Protein AF-A0A7J9Q6F2-F1 (afdb_monomer_lite)

pLDDT: mean 76.65, std 17.9, range [38.91, 96.06]

Secondary structure (DSSP, 8-state):
-PPP------------------S--HHHHHHHHHHHHHHHHHHHHHHHHTSS-HHHHHHHHHHHHHHHHHHHHHH-TT-GGGGS-S--TTSPP-HHHHHHHHHHHHHHHHHHHHHHHTT-

Radius of gyration: 18.91 Å; chains: 1; bounding box: 54×53×40 Å

Structure (mmCIF, N/CA/C/O backbone):
data_AF-A0A7J9Q6F2-F1
#
_entry.id   AF-A0A7J9Q6F2-F1
#
loop_
_atom_site.group_PDB
_atom_site.id
_atom_site.type_symbol
_atom_site.label_atom_id
_atom_site.label_alt_id
_atom_site.label_comp_id
_atom_site.label_asym_id
_atom_site.label_entity_id
_atom_site.label_seq_id
_atom_site.pdbx_PDB_ins_code
_atom_site.Cartn_x
_atom_site.Cartn_y
_atom_site.Cartn_z
_atom_site.occupancy
_atom_site.B_iso_or_equiv
_atom_site.auth_seq_id
_atom_site.auth_comp_id
_atom_site.auth_asym_id
_atom_site.auth_atom_id
_atom_site.pdbx_PDB_model_num
ATOM 1 N N . MET A 1 1 ? 34.219 -42.540 25.456 1.00 52.00 1 MET A N 1
ATOM 2 C CA . MET A 1 1 ? 33.634 -41.889 24.263 1.00 52.00 1 MET A CA 1
ATOM 3 C C . MET A 1 1 ? 32.475 -41.010 24.708 1.00 52.00 1 MET A C 1
ATOM 5 O O . MET A 1 1 ? 31.547 -41.569 25.278 1.00 52.00 1 MET A O 1
ATOM 9 N N . PRO A 1 2 ? 32.512 -39.681 24.509 1.00 54.44 2 PRO A N 1
ATOM 10 C CA . PRO A 1 2 ? 31.342 -38.824 24.674 1.00 54.44 2 PRO A CA 1
ATOM 11 C C . PRO A 1 2 ? 30.729 -38.416 23.313 1.00 54.44 2 PRO A C 1
ATOM 13 O O . PRO A 1 2 ? 31.403 -38.515 22.283 1.00 54.44 2 PRO A O 1
ATOM 16 N N . PRO A 1 3 ? 29.441 -38.027 23.284 1.00 55.41 3 PRO A N 1
ATOM 17 C CA . PRO A 1 3 ? 28.590 -38.124 22.101 1.00 55.41 3 PRO A CA 1
ATOM 18 C C . PRO A 1 3 ? 28.642 -36.899 21.174 1.00 55.41 3 PRO A C 1
ATOM 20 O O . PRO A 1 3 ? 29.059 -35.802 21.542 1.00 55.41 3 PRO A O 1
ATOM 23 N N . LYS A 1 4 ? 28.199 -37.142 19.934 1.00 52.78 4 LYS A N 1
ATOM 24 C CA . LYS A 1 4 ? 28.134 -36.227 18.786 1.00 52.78 4 LYS A CA 1
ATOM 25 C C . LYS A 1 4 ? 27.387 -34.924 19.118 1.00 52.78 4 LYS A C 1
ATOM 27 O O . L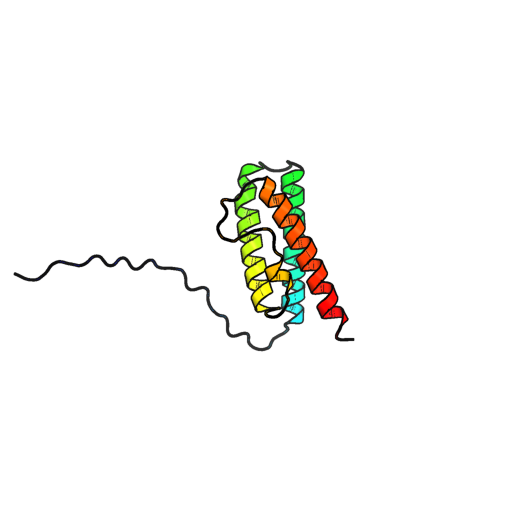YS A 1 4 ? 26.242 -34.961 19.559 1.00 52.78 4 LYS A O 1
ATOM 32 N N . LYS A 1 5 ? 28.014 -33.777 18.822 1.00 46.28 5 LYS A N 1
ATOM 33 C CA . LYS A 1 5 ? 27.361 -32.457 18.789 1.00 46.28 5 LYS A CA 1
ATOM 34 C C . LYS A 1 5 ? 26.285 -32.451 17.700 1.00 46.28 5 LYS A C 1
ATOM 36 O O . LYS A 1 5 ? 26.618 -32.520 16.519 1.00 46.28 5 LYS A O 1
ATOM 41 N N . SER A 1 6 ? 25.018 -32.348 18.099 1.00 44.53 6 SER A N 1
ATOM 42 C CA . SER A 1 6 ? 23.937 -31.982 17.186 1.00 44.53 6 SER A CA 1
ATOM 43 C C . SER A 1 6 ? 23.987 -30.474 16.952 1.00 44.53 6 SER A C 1
ATOM 45 O O . SER A 1 6 ? 23.992 -29.678 17.891 1.00 44.53 6 SER A O 1
ATOM 47 N N . ARG A 1 7 ? 24.100 -30.100 15.682 1.00 45.12 7 ARG A N 1
ATOM 48 C CA . ARG A 1 7 ? 24.118 -28.731 15.179 1.00 45.12 7 ARG A CA 1
ATOM 49 C C . ARG A 1 7 ? 22.664 -28.300 15.000 1.00 45.12 7 ARG A C 1
ATOM 51 O O . ARG A 1 7 ? 22.122 -28.476 13.919 1.00 45.12 7 ARG A O 1
ATOM 58 N N . ASN A 1 8 ? 22.043 -27.767 16.049 1.00 40.56 8 ASN A N 1
ATOM 59 C CA . ASN A 1 8 ? 20.801 -27.010 15.903 1.00 40.56 8 ASN A CA 1
ATOM 60 C C . ASN A 1 8 ? 21.173 -25.534 15.788 1.00 40.56 8 ASN A C 1
ATOM 62 O O . ASN A 1 8 ? 21.429 -24.858 16.781 1.00 40.56 8 ASN A O 1
ATOM 66 N N . VAL A 1 9 ? 21.281 -25.066 14.547 1.00 40.66 9 VAL A N 1
ATOM 67 C CA . VAL A 1 9 ? 21.194 -23.641 14.241 1.00 40.66 9 VAL A CA 1
ATOM 68 C C . VAL A 1 9 ? 19.698 -23.371 14.173 1.00 40.66 9 VAL A C 1
ATOM 70 O O . VAL A 1 9 ? 19.085 -23.584 13.134 1.00 40.66 9 VAL A O 1
ATOM 73 N N . SER A 1 10 ? 19.096 -23.024 15.310 1.00 43.22 10 SER A N 1
ATOM 74 C CA . SER A 1 10 ? 17.762 -22.436 15.292 1.00 43.22 10 SER A CA 1
ATOM 75 C C . SER A 1 10 ? 17.890 -21.074 14.628 1.00 43.22 10 SER A C 1
ATOM 77 O O . SER A 1 10 ? 18.595 -20.190 15.114 1.00 43.22 10 SER A O 1
ATOM 79 N N . GLU A 1 11 ? 17.266 -20.989 13.464 1.00 45.69 11 GLU A N 1
ATOM 80 C CA . GLU A 1 11 ? 16.974 -19.797 12.691 1.00 45.69 11 GLU A CA 1
ATOM 81 C C . GLU A 1 11 ? 16.490 -18.692 13.637 1.00 45.69 11 GLU A C 1
ATOM 83 O O . GLU A 1 11 ? 15.430 -18.799 14.253 1.00 45.69 11 GLU A O 1
ATOM 88 N N . VAL A 1 12 ? 17.313 -17.660 13.826 1.00 44.81 12 VAL A N 1
ATOM 89 C CA . VAL A 1 12 ? 16.912 -16.457 14.555 1.00 44.81 12 VAL A CA 1
ATOM 90 C C . VAL A 1 12 ? 15.976 -15.701 13.622 1.00 44.81 12 VAL A C 1
ATOM 92 O O . VAL A 1 12 ? 16.404 -14.828 12.870 1.00 44.81 12 VAL A O 1
ATOM 95 N N . MET A 1 13 ? 14.698 -16.081 13.625 1.00 49.75 13 MET A N 1
ATOM 96 C CA . MET A 1 13 ? 13.654 -15.174 13.175 1.00 49.75 13 MET A CA 1
ATOM 97 C C . MET A 1 13 ? 13.693 -13.970 14.122 1.00 49.75 13 MET A C 1
ATOM 99 O O . MET A 1 13 ? 13.646 -14.169 15.339 1.00 49.75 13 MET A O 1
ATOM 103 N N . PRO A 1 14 ? 13.832 -12.730 13.626 1.00 44.91 14 PRO A N 1
ATOM 104 C CA . PRO A 1 14 ? 13.640 -11.579 14.485 1.00 44.91 14 PRO A CA 1
ATOM 105 C C . PRO A 1 14 ? 12.169 -11.578 14.908 1.00 44.91 14 PRO A C 1
ATOM 107 O O . PRO A 1 14 ? 11.290 -11.289 14.099 1.00 44.91 14 PRO A O 1
ATOM 110 N N . GLU A 1 15 ? 11.908 -11.950 16.163 1.00 44.44 15 GLU A N 1
ATOM 111 C CA . GLU A 1 15 ? 10.615 -11.733 16.804 1.00 44.44 15 GLU A CA 1
ATOM 112 C C . GLU A 1 15 ? 10.293 -10.244 16.684 1.00 44.44 15 GLU A C 1
ATOM 114 O O . GLU A 1 15 ? 10.971 -9.382 17.251 1.00 44.44 15 GLU A O 1
AT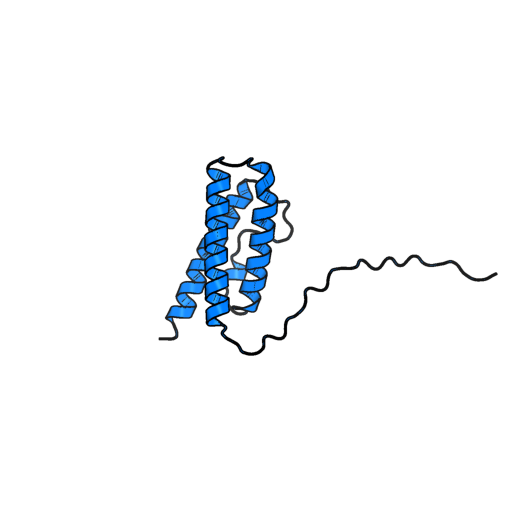OM 119 N N . ILE A 1 16 ? 9.287 -9.943 15.867 1.00 55.41 16 ILE A N 1
ATOM 120 C CA . ILE A 1 16 ? 8.741 -8.601 15.730 1.00 55.41 16 ILE A CA 1
ATOM 121 C C . ILE A 1 16 ? 8.190 -8.242 17.114 1.00 55.41 16 ILE A C 1
ATOM 123 O O . ILE A 1 16 ? 7.364 -8.991 17.644 1.00 55.41 16 ILE A O 1
ATOM 127 N N . PRO A 1 17 ? 8.658 -7.155 17.749 1.00 46.81 17 PRO A N 1
ATOM 128 C CA . PRO A 1 17 ? 8.214 -6.824 19.088 1.00 46.81 17 PRO A CA 1
ATOM 129 C C . PRO A 1 17 ? 6.722 -6.499 19.044 1.00 46.81 17 PRO A C 1
ATOM 131 O O . PRO A 1 17 ? 6.319 -5.477 18.492 1.00 46.81 17 PRO A O 1
ATOM 134 N N . VAL A 1 18 ? 5.916 -7.373 19.652 1.00 51.81 18 VAL A N 1
ATOM 135 C CA . VAL A 1 18 ? 4.507 -7.121 19.959 1.00 51.81 18 VAL A CA 1
ATOM 136 C C . VAL A 1 18 ? 4.485 -5.986 20.975 1.00 51.81 18 VAL A C 1
ATOM 138 O O . VAL A 1 18 ? 4.661 -6.187 22.179 1.00 51.81 18 VAL A O 1
ATOM 141 N N . THR A 1 19 ? 4.364 -4.753 20.496 1.00 52.34 19 THR A N 1
ATOM 142 C CA . THR A 1 19 ? 4.219 -3.601 21.373 1.00 52.34 19 THR A CA 1
ATOM 143 C C . THR A 1 19 ? 2.816 -3.651 21.967 1.00 52.34 19 THR A C 1
ATOM 145 O O . THR A 1 19 ? 1.820 -3.389 21.300 1.00 52.34 19 THR A O 1
ATOM 148 N N . CYS A 1 20 ? 2.725 -3.994 23.255 1.00 44.94 20 CYS A N 1
ATOM 149 C CA . CYS A 1 20 ? 1.536 -3.731 24.059 1.00 44.94 20 CYS A CA 1
ATOM 150 C C . CYS A 1 20 ? 1.211 -2.234 23.942 1.00 44.94 20 C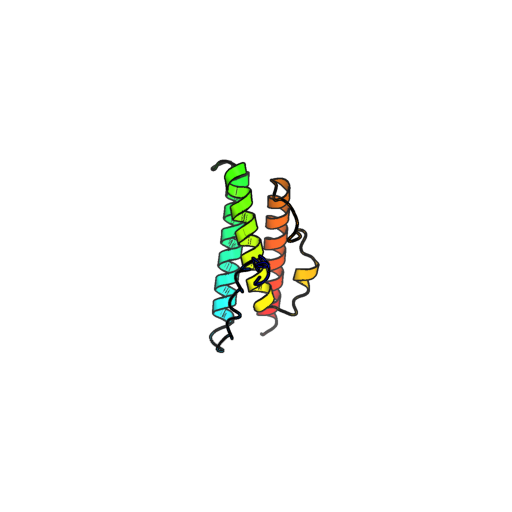YS A C 1
ATOM 152 O O . CYS A 1 20 ? 1.872 -1.409 24.583 1.00 44.94 20 CYS A O 1
ATOM 154 N N . ARG A 1 21 ? 0.241 -1.871 23.092 1.00 54.06 21 ARG A N 1
ATOM 155 C CA . ARG A 1 21 ? -0.159 -0.479 22.873 1.00 54.06 21 ARG A CA 1
ATOM 156 C C . ARG A 1 21 ? -0.709 0.085 24.180 1.00 54.06 21 ARG A C 1
ATOM 158 O O . ARG A 1 21 ? -1.827 -0.213 24.592 1.00 54.06 21 ARG A O 1
ATOM 165 N N . ARG A 1 22 ? 0.099 0.897 24.868 1.00 49.09 22 ARG A N 1
ATOM 166 C CA . ARG A 1 22 ? -0.396 1.807 25.908 1.00 49.09 22 ARG A CA 1
ATOM 167 C C . ARG A 1 22 ? -1.359 2.761 25.215 1.00 49.09 22 ARG A C 1
ATOM 169 O O . ARG A 1 22 ? -0.921 3.467 24.316 1.00 49.09 22 ARG A O 1
ATOM 176 N N . GLY A 1 23 ? -2.631 2.747 25.619 1.00 49.44 23 GLY A N 1
ATOM 177 C CA . GLY A 1 23 ? -3.702 3.581 25.065 1.00 49.44 23 GLY A CA 1
ATOM 178 C C . GLY A 1 23 ? -3.299 5.051 24.985 1.00 49.44 23 GLY A C 1
ATOM 179 O O . GLY A 1 23 ? -3.382 5.785 25.967 1.00 49.44 23 GLY A O 1
ATOM 180 N N . GLY A 1 24 ? -2.810 5.447 23.817 1.00 54.47 24 GLY A N 1
ATOM 181 C CA . GLY A 1 24 ? -2.118 6.702 23.595 1.00 54.47 24 GLY A CA 1
ATOM 182 C C . GLY A 1 24 ? -2.222 7.077 22.131 1.00 54.47 24 GLY A C 1
ATOM 183 O O . GLY A 1 24 ? -1.260 6.946 21.388 1.00 54.47 24 GLY A O 1
ATOM 184 N N . ASP A 1 25 ? -3.406 7.574 21.778 1.00 68.94 25 ASP A N 1
ATOM 185 C CA . ASP A 1 25 ? -3.688 8.340 20.565 1.00 68.94 25 ASP A CA 1
ATOM 186 C C . ASP A 1 25 ? -3.693 7.528 19.259 1.00 68.94 25 ASP A C 1
ATOM 188 O O . ASP A 1 25 ? -2.939 7.785 18.318 1.00 68.94 25 ASP A O 1
ATOM 192 N N . THR A 1 26 ? -4.600 6.548 19.196 1.00 74.81 26 THR A N 1
ATOM 193 C CA . THR A 1 26 ? -4.906 5.770 17.986 1.00 74.81 26 THR A CA 1
ATOM 194 C C . THR A 1 26 ? -5.127 6.677 16.773 1.00 74.81 26 THR A C 1
ATOM 196 O O . THR A 1 26 ? -4.676 6.347 15.684 1.00 74.81 26 THR A O 1
ATOM 199 N N . ASP A 1 27 ? -5.702 7.869 16.942 1.00 81.62 27 ASP A N 1
ATOM 200 C CA . ASP A 1 27 ? -5.896 8.821 15.843 1.00 81.62 27 ASP A CA 1
ATOM 201 C C . ASP A 1 27 ? -4.590 9.415 15.312 1.00 81.62 27 ASP A C 1
ATOM 203 O O . ASP A 1 27 ? -4.436 9.600 14.101 1.00 81.62 27 ASP A O 1
ATOM 207 N N . LYS A 1 28 ? -3.597 9.662 16.175 1.00 85.00 28 LYS A N 1
ATOM 208 C CA . LYS A 1 28 ? -2.253 10.041 15.713 1.00 85.00 28 LYS A CA 1
ATOM 209 C C . LYS A 1 28 ? -1.595 8.904 14.947 1.00 85.00 28 LYS A C 1
ATOM 211 O O . LYS A 1 28 ? -1.015 9.159 13.894 1.00 85.00 28 LYS A O 1
ATOM 216 N N . GLU A 1 29 ? -1.702 7.668 15.433 1.00 85.94 29 GLU A N 1
ATOM 217 C CA . GLU A 1 29 ? -1.164 6.496 14.731 1.00 85.94 29 GLU A CA 1
ATOM 218 C C . GLU A 1 29 ? -1.841 6.302 13.365 1.00 85.94 29 GLU A C 1
ATOM 220 O O . GLU A 1 29 ? -1.152 6.116 12.360 1.00 85.94 29 GLU A O 1
ATOM 225 N N . ARG A 1 30 ? -3.170 6.456 13.295 1.00 87.88 30 ARG A N 1
ATOM 226 C CA . ARG A 1 30 ? -3.954 6.431 12.049 1.00 87.88 30 ARG A CA 1
ATOM 227 C C . ARG A 1 30 ? -3.508 7.522 11.071 1.00 87.88 30 ARG A C 1
ATOM 229 O O . ARG A 1 30 ? -3.328 7.248 9.885 1.00 87.88 30 ARG A O 1
ATOM 236 N N . ASN A 1 31 ? -3.292 8.747 11.549 1.00 88.00 31 ASN A N 1
ATOM 237 C CA . ASN A 1 31 ? -2.840 9.863 10.713 1.00 88.00 31 ASN A CA 1
ATOM 238 C C . ASN A 1 31 ? -1.415 9.658 10.182 1.00 88.00 31 ASN A C 1
ATOM 240 O O . ASN A 1 31 ? -1.160 9.911 9.004 1.00 88.00 31 ASN A O 1
ATOM 244 N N . ILE A 1 32 ? -0.499 9.155 11.017 1.00 91.19 32 ILE A N 1
ATOM 245 C CA . ILE A 1 32 ? 0.864 8.800 10.595 1.00 91.19 32 ILE A CA 1
ATOM 246 C C . ILE A 1 32 ? 0.815 7.693 9.539 1.00 91.19 32 ILE A C 1
ATOM 248 O O . ILE A 1 32 ? 1.476 7.808 8.509 1.00 91.19 32 ILE A O 1
ATOM 252 N N . LEU A 1 33 ? 0.008 6.652 9.759 1.00 92.75 33 LEU A N 1
ATOM 253 C CA . LEU A 1 33 ? -0.164 5.558 8.806 1.00 92.75 33 LEU A CA 1
ATOM 254 C C . LEU A 1 33 ? -0.663 6.070 7.446 1.00 92.75 33 LEU A C 1
ATOM 256 O O . LEU A 1 33 ? -0.083 5.739 6.414 1.00 92.75 33 LEU A O 1
ATOM 260 N N . ARG A 1 34 ? -1.696 6.922 7.433 1.00 92.31 34 ARG A N 1
ATOM 261 C CA . ARG A 1 34 ? -2.211 7.530 6.195 1.00 92.31 34 ARG A CA 1
ATOM 262 C C . ARG A 1 34 ? -1.150 8.355 5.475 1.00 92.31 34 ARG A C 1
ATOM 264 O O . ARG A 1 34 ? -0.993 8.213 4.266 1.00 92.31 34 ARG A O 1
ATOM 271 N N . ALA A 1 35 ? -0.403 9.186 6.203 1.00 93.44 35 ALA A N 1
ATOM 272 C CA . ALA A 1 35 ? 0.679 9.976 5.621 1.00 93.44 35 ALA A CA 1
ATOM 273 C C . ALA A 1 35 ? 1.739 9.078 4.961 1.00 93.44 35 ALA A C 1
ATOM 275 O O . ALA A 1 35 ? 2.148 9.342 3.834 1.00 93.44 35 ALA A O 1
ATOM 276 N N . ARG A 1 36 ? 2.114 7.969 5.612 1.00 95.56 36 ARG A N 1
ATOM 277 C CA . ARG A 1 36 ? 3.050 6.984 5.049 1.00 95.56 36 ARG A CA 1
ATOM 278 C C . ARG A 1 36 ? 2.516 6.284 3.802 1.00 95.56 36 ARG A C 1
ATOM 280 O O . ARG A 1 36 ? 3.268 6.094 2.854 1.00 95.56 36 ARG A O 1
ATOM 287 N N . PHE A 1 37 ? 1.230 5.944 3.762 1.00 96.06 37 PHE A N 1
ATOM 288 C CA . PHE A 1 37 ? 0.615 5.402 2.548 1.00 96.06 37 PHE A CA 1
ATOM 289 C C . PHE A 1 37 ? 0.612 6.418 1.396 1.00 96.06 37 PHE A C 1
ATOM 291 O O . PHE A 1 37 ? 0.888 6.049 0.257 1.00 96.06 37 PHE A O 1
ATOM 298 N N . HIS A 1 38 ? 0.382 7.705 1.671 1.00 94.75 38 HIS A N 1
ATOM 299 C CA . HIS A 1 38 ? 0.528 8.753 0.656 1.00 94.75 38 HIS A CA 1
ATOM 300 C C . HIS A 1 38 ? 1.977 8.914 0.165 1.00 94.75 38 HIS A C 1
ATOM 302 O O . HIS A 1 38 ? 2.188 9.075 -1.036 1.00 94.75 38 HIS A O 1
ATOM 308 N N . GLU A 1 39 ? 2.973 8.834 1.053 1.00 94.81 39 GLU A N 1
ATOM 309 C CA . GLU A 1 39 ? 4.393 8.811 0.661 1.00 94.81 39 GLU A CA 1
ATOM 310 C C . GLU A 1 39 ? 4.711 7.601 -0.232 1.00 94.81 39 GLU A C 1
ATOM 312 O O . GLU A 1 39 ? 5.400 7.740 -1.241 1.00 94.81 39 GLU A O 1
ATOM 317 N N . LEU A 1 40 ? 4.161 6.427 0.086 1.00 94.62 40 LEU A N 1
ATOM 318 C CA . LEU A 1 40 ? 4.341 5.219 -0.718 1.00 94.62 40 LEU A CA 1
ATOM 319 C C . LEU A 1 40 ? 3.741 5.361 -2.127 1.00 94.62 40 LEU A C 1
ATOM 321 O O . LEU A 1 40 ? 4.360 4.921 -3.095 1.00 94.62 40 LEU A O 1
ATOM 325 N N . LEU A 1 41 ? 2.585 6.023 -2.267 1.00 94.62 41 LEU A N 1
ATOM 326 C CA . LEU A 1 41 ? 2.025 6.358 -3.585 1.00 94.62 41 LEU A CA 1
ATOM 327 C C . LEU A 1 41 ? 2.958 7.267 -4.389 1.00 94.62 41 LEU A C 1
ATOM 329 O O . LEU A 1 41 ? 3.084 7.093 -5.599 1.00 94.62 41 LEU A O 1
ATOM 333 N N . PHE A 1 42 ? 3.622 8.217 -3.729 1.00 92.50 42 PHE A N 1
ATOM 334 C CA . PHE A 1 42 ? 4.592 9.085 -4.389 1.00 92.50 42 PHE A CA 1
ATOM 335 C C . PHE A 1 42 ? 5.819 8.305 -4.878 1.00 92.50 42 PHE A C 1
ATOM 337 O O . PHE A 1 42 ? 6.279 8.538 -5.991 1.00 92.50 42 PHE A O 1
ATOM 344 N N . GLU A 1 43 ? 6.323 7.342 -4.102 1.00 91.31 43 GLU A N 1
ATOM 345 C CA . GLU A 1 43 ? 7.420 6.468 -4.549 1.00 91.31 43 GLU A CA 1
ATOM 346 C C . GLU A 1 43 ? 6.996 5.555 -5.719 1.00 91.31 43 GLU A C 1
ATOM 348 O O . GLU A 1 43 ? 7.802 5.307 -6.618 1.00 91.31 43 GLU A O 1
ATOM 353 N N . CYS A 1 44 ? 5.733 5.109 -5.768 1.00 91.38 44 CYS A N 1
ATOM 354 C CA . CYS A 1 44 ? 5.193 4.387 -6.929 1.00 91.38 44 CYS A CA 1
ATOM 355 C C . CYS A 1 44 ? 5.171 5.275 -8.188 1.00 91.38 44 CYS A C 1
ATOM 357 O O . CYS A 1 44 ? 5.640 4.854 -9.245 1.00 91.38 44 CYS A O 1
ATOM 359 N N . ASP A 1 45 ? 4.696 6.522 -8.083 1.00 90.31 45 ASP A N 1
ATOM 360 C CA . ASP A 1 45 ? 4.727 7.492 -9.192 1.00 90.31 45 ASP A CA 1
ATOM 361 C C . ASP A 1 45 ? 6.167 7.805 -9.641 1.00 90.31 45 ASP A C 1
ATOM 363 O O . ASP A 1 45 ? 6.469 7.824 -10.838 1.00 90.31 45 ASP A O 1
ATOM 367 N N . ASP A 1 46 ? 7.093 7.971 -8.691 1.00 88.69 46 ASP A N 1
ATOM 368 C CA . ASP A 1 46 ? 8.508 8.223 -8.981 1.00 88.69 46 ASP A CA 1
ATOM 369 C C . ASP A 1 46 ? 9.135 7.055 -9.763 1.00 88.69 46 ASP A C 1
ATOM 371 O O . ASP A 1 46 ? 9.829 7.283 -10.762 1.00 88.69 46 ASP A O 1
ATOM 375 N N . PHE A 1 47 ? 8.809 5.810 -9.390 1.00 88.38 47 PHE A N 1
ATOM 376 C CA . PHE A 1 47 ? 9.199 4.606 -10.128 1.00 88.38 47 PHE A CA 1
ATOM 377 C C . PHE A 1 47 ? 8.690 4.625 -11.581 1.00 88.38 47 PHE A C 1
ATOM 379 O O . PHE A 1 47 ? 9.472 4.392 -12.513 1.00 88.38 47 PHE A O 1
ATOM 386 N N . TRP A 1 48 ? 7.413 4.955 -11.806 1.00 85.75 48 TRP A N 1
ATOM 387 C CA . TRP A 1 48 ? 6.834 5.016 -13.155 1.00 85.75 48 TRP A CA 1
ATOM 388 C C . TRP A 1 48 ? 7.406 6.152 -13.998 1.00 85.75 48 TRP A C 1
ATOM 390 O O . TRP A 1 48 ? 7.671 5.968 -15.191 1.00 85.75 48 TRP A O 1
ATOM 400 N N . SER A 1 49 ? 7.667 7.299 -13.372 1.00 85.44 49 SER A N 1
ATOM 401 C CA . SER A 1 49 ? 8.238 8.477 -14.027 1.00 85.44 49 SER A CA 1
ATOM 402 C C . SER A 1 49 ? 9.665 8.253 -14.545 1.00 85.44 49 SER A C 1
ATOM 404 O O . SER A 1 49 ? 10.146 9.017 -15.383 1.00 85.44 49 SER A O 1
ATOM 406 N N . GLY A 1 50 ? 10.354 7.206 -14.070 1.00 79.00 50 GLY A N 1
ATOM 407 C CA . GLY A 1 50 ? 11.718 6.873 -14.482 1.00 79.00 50 GLY A CA 1
ATOM 408 C C . GLY A 1 50 ? 12.771 7.874 -14.005 1.00 79.00 50 GLY A C 1
ATOM 409 O O . GLY A 1 50 ? 13.895 7.851 -14.503 1.00 79.00 50 GLY A O 1
ATOM 410 N N . LYS A 1 51 ? 12.432 8.744 -13.043 1.00 75.31 51 LYS A N 1
ATOM 411 C CA . LYS A 1 51 ? 13.377 9.673 -12.401 1.00 75.31 51 LYS A CA 1
ATOM 412 C C . LYS A 1 51 ? 14.480 8.946 -11.620 1.00 75.31 51 LYS A C 1
ATOM 414 O O . LYS A 1 51 ? 15.528 9.537 -11.366 1.00 75.31 51 LYS A O 1
ATOM 419 N N . ARG A 1 52 ? 14.266 7.670 -11.274 1.00 67.81 52 ARG A N 1
ATOM 420 C CA . ARG A 1 52 ? 15.240 6.762 -10.647 1.00 67.81 52 ARG A CA 1
ATOM 421 C C . ARG A 1 52 ? 15.353 5.447 -11.432 1.00 67.81 52 ARG A C 1
ATOM 423 O O . ARG A 1 52 ? 14.485 5.123 -12.244 1.00 67.81 52 ARG A O 1
ATOM 430 N N . GLU A 1 53 ? 16.421 4.677 -11.204 1.00 70.75 53 GLU A N 1
ATOM 431 C CA . GLU A 1 53 ? 16.580 3.346 -11.812 1.00 70.75 53 GLU A CA 1
ATOM 432 C C . GLU A 1 53 ? 15.428 2.423 -11.388 1.00 70.75 53 GLU A C 1
ATOM 434 O O . GLU A 1 53 ? 15.337 2.027 -10.232 1.00 70.75 53 GLU A O 1
ATOM 439 N N . LYS A 1 54 ? 14.555 2.048 -12.331 1.00 66.25 54 LYS A N 1
ATOM 440 C CA . LYS A 1 54 ? 13.324 1.285 -12.052 1.00 66.25 54 LYS A CA 1
ATOM 441 C C . LYS A 1 54 ? 13.585 0.065 -11.157 1.00 66.25 54 LYS A C 1
ATOM 443 O O . LYS A 1 54 ? 12.996 -0.074 -10.091 1.00 66.25 54 LYS A O 1
ATOM 448 N N . HIS A 1 55 ? 14.539 -0.786 -11.522 1.00 66.38 55 HIS A N 1
ATOM 449 C CA . HIS A 1 55 ? 14.764 -2.049 -10.815 1.00 66.38 55 HIS A CA 1
ATOM 450 C C . HIS A 1 55 ? 15.304 -1.912 -9.383 1.00 66.38 55 HIS A C 1
ATOM 452 O O . HIS A 1 55 ? 15.083 -2.816 -8.580 1.00 66.38 55 HIS A O 1
ATOM 458 N N . SER A 1 56 ? 15.975 -0.812 -9.027 1.00 73.38 56 SER A N 1
ATOM 459 C CA . SER A 1 56 ? 16.526 -0.650 -7.674 1.00 73.38 56 SER A CA 1
ATOM 460 C C . SER A 1 56 ? 15.460 -0.279 -6.635 1.00 73.38 56 SER A C 1
ATOM 462 O O . SER A 1 56 ? 15.658 -0.527 -5.446 1.00 73.38 56 SER A O 1
ATOM 464 N N . HIS A 1 57 ? 14.308 0.240 -7.075 1.00 78.75 57 HIS A N 1
ATOM 465 C CA . HIS A 1 57 ? 13.235 0.730 -6.202 1.00 78.75 57 HIS A CA 1
ATOM 466 C C . HIS A 1 57 ? 12.103 -0.270 -5.945 1.00 78.75 57 HIS A C 1
ATOM 468 O O . HIS A 1 57 ? 11.383 -0.121 -4.958 1.00 78.75 57 HIS A O 1
ATOM 474 N N . VAL A 1 58 ? 11.993 -1.326 -6.756 1.00 83.19 58 VAL A N 1
ATOM 475 C CA . VAL A 1 58 ? 10.938 -2.346 -6.625 1.00 83.19 58 VAL A CA 1
ATOM 476 C C . VAL A 1 58 ? 10.935 -2.993 -5.235 1.00 83.19 58 VAL A C 1
ATOM 478 O O . VAL A 1 58 ? 9.922 -2.990 -4.539 1.00 83.19 58 VAL A O 1
ATOM 481 N N . HIS A 1 59 ? 12.090 -3.495 -4.787 1.00 85.25 59 HIS A N 1
ATOM 482 C CA . HIS A 1 59 ? 12.221 -4.132 -3.474 1.00 85.25 59 HIS A CA 1
ATOM 483 C C . HIS A 1 59 ? 11.934 -3.178 -2.295 1.00 85.25 59 HIS A C 1
ATOM 485 O O . HIS A 1 59 ? 11.200 -3.579 -1.388 1.00 85.25 59 HIS A O 1
ATOM 491 N N . PRO A 1 60 ? 12.481 -1.944 -2.261 1.00 89.38 60 PRO A N 1
ATOM 492 C CA . PRO A 1 60 ? 12.131 -0.952 -1.244 1.00 89.38 60 PRO A CA 1
ATOM 493 C C . PRO A 1 60 ? 10.631 -0.650 -1.137 1.00 89.38 60 PRO A C 1
ATOM 495 O O . PRO A 1 60 ? 10.107 -0.672 -0.024 1.00 89.38 60 PRO A O 1
ATOM 498 N N . ILE A 1 61 ? 9.945 -0.417 -2.264 1.00 91.31 61 ILE A N 1
ATOM 499 C CA . ILE A 1 61 ? 8.503 -0.109 -2.289 1.00 91.31 61 ILE A CA 1
ATOM 500 C C . ILE A 1 61 ? 7.704 -1.271 -1.696 1.00 91.31 61 ILE A C 1
ATOM 502 O O . ILE A 1 61 ? 6.886 -1.074 -0.802 1.00 91.31 61 ILE A O 1
ATOM 506 N N . PHE A 1 62 ? 8.009 -2.498 -2.116 1.00 90.88 62 PHE A N 1
ATOM 507 C CA . PHE A 1 62 ? 7.376 -3.702 -1.584 1.00 90.88 62 PHE A CA 1
ATOM 508 C C . PHE A 1 62 ? 7.549 -3.884 -0.085 1.00 90.88 62 PHE A C 1
ATOM 510 O O . PHE A 1 62 ? 6.609 -4.226 0.633 1.00 90.88 62 PHE A O 1
ATOM 517 N N . LYS A 1 63 ? 8.779 -3.690 0.392 1.00 90.19 63 LYS A N 1
ATOM 518 C CA . LYS A 1 63 ? 9.097 -3.871 1.804 1.00 90.19 63 LYS A CA 1
ATOM 519 C C . LYS A 1 63 ? 8.340 -2.864 2.664 1.00 90.19 63 LYS A C 1
ATOM 521 O O . LYS A 1 63 ? 7.843 -3.233 3.727 1.00 90.19 63 LYS A O 1
ATOM 526 N N . GLU A 1 64 ? 8.261 -1.611 2.220 1.00 92.94 64 GLU A N 1
ATOM 527 C CA . GLU A 1 64 ? 7.508 -0.592 2.946 1.00 92.94 64 GLU A CA 1
ATOM 528 C C . GLU A 1 64 ? 5.999 -0.847 2.856 1.00 92.94 64 GLU A C 1
ATOM 530 O O . GLU A 1 64 ? 5.336 -0.771 3.885 1.00 92.94 64 GLU A O 1
ATOM 535 N N . TYR A 1 65 ? 5.467 -1.260 1.699 1.00 93.88 65 TYR A N 1
ATOM 536 C CA . TYR A 1 65 ? 4.065 -1.673 1.558 1.00 93.88 65 TYR A CA 1
ATOM 537 C C . TYR A 1 65 ? 3.666 -2.706 2.618 1.00 93.88 65 TYR A C 1
ATOM 539 O O . TYR A 1 65 ? 2.762 -2.453 3.414 1.00 93.88 65 TYR A O 1
ATOM 547 N N . TRP A 1 66 ? 4.388 -3.826 2.703 1.00 92.00 66 TRP A N 1
ATOM 548 C CA . TRP A 1 66 ? 4.069 -4.888 3.661 1.00 92.00 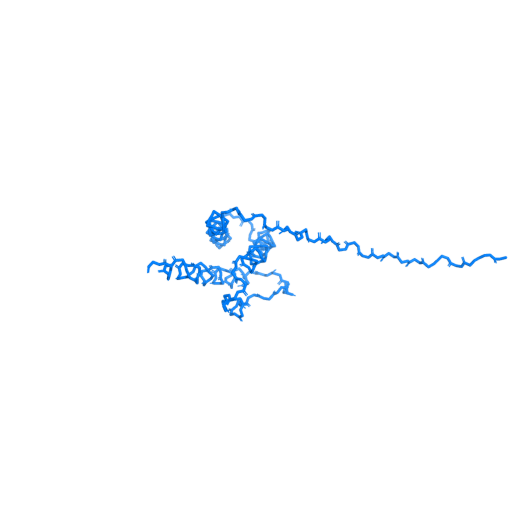66 TRP A CA 1
ATOM 549 C C . TRP A 1 66 ? 4.170 -4.439 5.111 1.00 92.00 66 TRP A C 1
ATOM 551 O O . TRP A 1 66 ?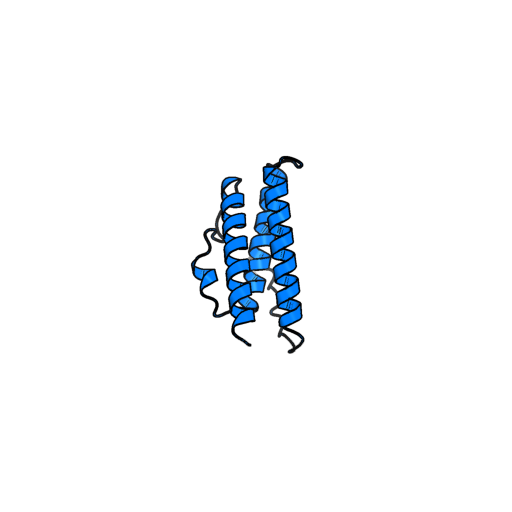 3.320 -4.782 5.934 1.00 92.00 66 TRP A O 1
ATOM 561 N N . ARG A 1 67 ? 5.175 -3.622 5.424 1.00 92.75 67 ARG A N 1
ATOM 562 C CA . ARG A 1 67 ? 5.323 -3.038 6.755 1.00 92.75 67 ARG A CA 1
ATOM 563 C C . ARG A 1 67 ? 4.125 -2.157 7.117 1.00 92.75 67 ARG A C 1
ATOM 565 O O . ARG A 1 67 ? 3.628 -2.250 8.237 1.00 92.75 67 ARG A O 1
ATOM 572 N N . LEU A 1 68 ? 3.654 -1.320 6.193 1.00 94.31 68 LEU A N 1
ATOM 573 C CA . LEU A 1 68 ? 2.484 -0.471 6.420 1.00 94.31 68 LEU A CA 1
ATOM 574 C C . LEU A 1 68 ? 1.195 -1.294 6.522 1.00 94.31 68 LEU A C 1
ATOM 576 O O . LEU A 1 68 ? 0.375 -0.997 7.384 1.00 94.31 68 LEU A O 1
ATOM 580 N N . VAL A 1 69 ? 1.035 -2.354 5.723 1.00 92.75 69 VAL A N 1
ATOM 581 C CA . VAL A 1 69 ? -0.109 -3.280 5.819 1.00 92.75 69 VAL A CA 1
ATOM 582 C C . VAL A 1 69 ? -0.147 -3.986 7.176 1.00 92.75 69 VAL A C 1
ATOM 584 O O . VAL A 1 69 ? -1.213 -4.067 7.779 1.00 92.75 69 VAL A O 1
ATOM 587 N N . GLN A 1 70 ? 0.993 -4.448 7.700 1.00 91.00 70 GLN A N 1
ATOM 588 C CA . GLN A 1 70 ? 1.062 -5.043 9.041 1.00 91.00 70 GLN A CA 1
ATOM 589 C C . GLN A 1 70 ? 0.635 -4.042 10.123 1.00 91.00 70 GLN A C 1
ATOM 591 O O . GLN A 1 70 ? -0.235 -4.346 10.934 1.00 91.00 70 GLN A O 1
ATOM 596 N N . ILE A 1 71 ? 1.165 -2.814 10.078 1.00 91.38 71 ILE A N 1
ATOM 597 C CA . ILE A 1 71 ? 0.767 -1.753 11.018 1.00 91.38 71 ILE A CA 1
ATOM 598 C C . ILE A 1 71 ? -0.729 -1.436 10.880 1.00 91.38 71 ILE A C 1
ATOM 600 O O . ILE A 1 71 ? -1.413 -1.230 11.882 1.00 91.38 71 ILE A O 1
ATOM 604 N N . ALA A 1 72 ? -1.249 -1.409 9.652 1.00 91.19 72 ALA A N 1
ATOM 605 C CA . ALA A 1 72 ? -2.654 -1.155 9.379 1.00 91.19 72 ALA A CA 1
ATOM 606 C C . ALA A 1 72 ? -3.559 -2.259 9.936 1.00 91.19 72 ALA A C 1
ATOM 608 O O . ALA A 1 72 ? -4.569 -1.929 10.547 1.00 91.19 72 ALA A O 1
ATOM 609 N N . ARG A 1 73 ? -3.182 -3.537 9.802 1.00 90.75 73 ARG A N 1
ATOM 610 C CA . ARG A 1 73 ? -3.904 -4.674 10.403 1.00 90.75 73 ARG A CA 1
ATOM 611 C C . ARG A 1 73 ? -3.955 -4.575 11.921 1.00 90.75 73 ARG A C 1
ATOM 613 O O . ARG A 1 73 ? -4.992 -4.839 12.515 1.00 90.75 73 ARG A O 1
ATOM 620 N N . ASP A 1 74 ? -2.874 -4.119 12.546 1.00 89.50 74 ASP A N 1
ATOM 621 C CA . ASP A 1 74 ? -2.860 -3.910 13.992 1.00 89.50 74 ASP A CA 1
ATOM 622 C C . ASP A 1 74 ? -3.754 -2.730 14.425 1.00 89.50 74 ASP A C 1
ATOM 624 O O . ASP A 1 74 ? -4.190 -2.666 15.573 1.00 89.50 74 ASP A O 1
ATOM 628 N N . ILE A 1 75 ? -3.974 -1.729 13.563 1.00 88.25 75 ILE A N 1
ATOM 629 C CA . ILE A 1 75 ? -4.831 -0.559 13.849 1.00 88.25 75 ILE A CA 1
ATOM 630 C C . ILE A 1 75 ? -6.305 -0.840 13.525 1.00 88.25 75 ILE A C 1
ATOM 632 O O . ILE A 1 75 ? -7.177 -0.385 14.263 1.00 88.25 75 ILE A O 1
ATOM 636 N N . TYR A 1 76 ? -6.575 -1.595 12.463 1.00 87.31 76 TYR A N 1
ATOM 637 C CA . TYR A 1 76 ? -7.910 -1.878 11.935 1.00 87.31 76 TYR A CA 1
ATOM 638 C C . TYR A 1 76 ? -8.150 -3.395 11.805 1.00 87.31 76 TYR A C 1
ATOM 640 O O . TYR A 1 76 ? -8.380 -3.889 10.705 1.00 87.31 76 TYR A O 1
ATOM 648 N N . PRO A 1 77 ? -8.090 -4.174 12.898 1.00 85.50 77 PRO A N 1
ATOM 649 C CA . PRO A 1 77 ? -8.071 -5.639 12.824 1.00 85.50 77 PRO A CA 1
ATOM 650 C C . PRO A 1 77 ? -9.325 -6.264 12.196 1.00 85.50 77 PRO A C 1
ATOM 652 O O . PRO A 1 77 ? -9.256 -7.383 11.699 1.00 85.50 77 PRO A O 1
ATOM 655 N N . GLU A 1 78 ? -10.456 -5.556 12.211 1.00 86.31 78 GLU A N 1
ATOM 656 C CA . GLU A 1 78 ? -11.744 -6.036 11.690 1.00 86.31 78 GLU A CA 1
ATOM 657 C C . GLU A 1 78 ? -12.085 -5.477 10.298 1.00 86.31 78 GLU A C 1
ATOM 659 O O . GLU A 1 78 ? -13.155 -5.769 9.767 1.00 86.31 78 GLU A O 1
ATOM 664 N N . ASN A 1 79 ? -11.199 -4.679 9.690 1.00 86.31 79 ASN A N 1
ATOM 665 C CA . ASN A 1 79 ? -11.494 -4.057 8.404 1.00 86.31 79 ASN A CA 1
ATOM 666 C C . ASN A 1 79 ? -11.364 -5.092 7.264 1.00 86.31 79 ASN A C 1
ATOM 668 O O . ASN A 1 79 ? -10.273 -5.633 7.050 1.00 86.31 79 ASN A O 1
ATOM 672 N N . PRO A 1 80 ? -12.438 -5.368 6.500 1.00 88.31 80 PRO A N 1
ATOM 673 C CA . PRO A 1 80 ? -12.448 -6.420 5.481 1.00 88.31 80 PRO A CA 1
ATOM 674 C C . PRO A 1 80 ? -11.517 -6.128 4.300 1.00 88.31 80 PRO A C 1
ATOM 676 O O . PRO A 1 80 ? -11.193 -7.036 3.538 1.00 88.31 80 PRO A O 1
ATOM 679 N N . ILE A 1 81 ? -11.022 -4.891 4.167 1.00 89.81 81 ILE A N 1
ATOM 680 C CA . ILE A 1 81 ? -10.127 -4.497 3.077 1.00 89.81 81 ILE A CA 1
ATOM 681 C C . ILE A 1 81 ? -8.885 -5.390 2.959 1.00 89.81 81 ILE A C 1
ATOM 683 O O . ILE A 1 81 ? -8.344 -5.564 1.870 1.00 89.81 81 ILE A O 1
ATOM 687 N N . PHE A 1 82 ? -8.430 -5.983 4.068 1.00 89.81 82 PHE A N 1
ATOM 688 C CA . PHE A 1 82 ? -7.250 -6.846 4.085 1.00 89.81 82 PHE A CA 1
ATOM 689 C C . PHE A 1 82 ? -7.448 -8.196 3.385 1.00 89.81 82 PHE A C 1
ATOM 691 O O . PHE A 1 82 ? -6.445 -8.855 3.102 1.00 89.81 82 PHE A O 1
ATOM 698 N N . GLU A 1 83 ? -8.692 -8.603 3.121 1.00 87.25 83 GLU A N 1
ATOM 699 C CA . GLU A 1 83 ? -9.035 -9.795 2.334 1.00 87.25 83 GLU A CA 1
ATOM 700 C C . GLU A 1 83 ? -9.057 -9.505 0.822 1.00 87.25 83 GLU A C 1
ATOM 702 O O . GLU A 1 83 ? -8.981 -10.430 0.016 1.00 87.25 83 GLU A O 1
ATOM 707 N N . GLU A 1 84 ? -9.117 -8.226 0.436 1.00 87.25 84 GLU A N 1
ATOM 708 C CA . GLU A 1 84 ? -9.243 -7.755 -0.951 1.00 87.25 84 GLU A CA 1
ATOM 709 C C . GLU A 1 84 ? -7.923 -7.231 -1.553 1.00 87.25 84 GLU A C 1
ATOM 711 O O . GLU A 1 84 ? -7.925 -6.653 -2.646 1.00 87.25 84 GLU A O 1
ATOM 716 N N . LEU A 1 85 ? -6.805 -7.383 -0.834 1.00 87.50 85 LEU A N 1
ATOM 717 C CA . LEU A 1 85 ? -5.488 -6.942 -1.298 1.00 87.50 85 LEU A CA 1
ATOM 718 C C . LEU A 1 85 ? -4.988 -7.832 -2.440 1.00 87.50 85 LEU A C 1
ATOM 720 O O . LEU A 1 85 ? -4.965 -9.059 -2.323 1.00 87.50 85 LEU A O 1
ATOM 724 N N . ASP A 1 86 ? -4.558 -7.201 -3.530 1.00 79.75 86 ASP A N 1
ATOM 725 C CA . ASP A 1 86 ? -4.141 -7.868 -4.765 1.00 79.75 86 ASP A CA 1
ATOM 726 C C . ASP A 1 86 ? -2.737 -8.500 -4.638 1.00 79.75 86 ASP A C 1
ATOM 728 O O . ASP A 1 86 ? -2.419 -9.480 -5.318 1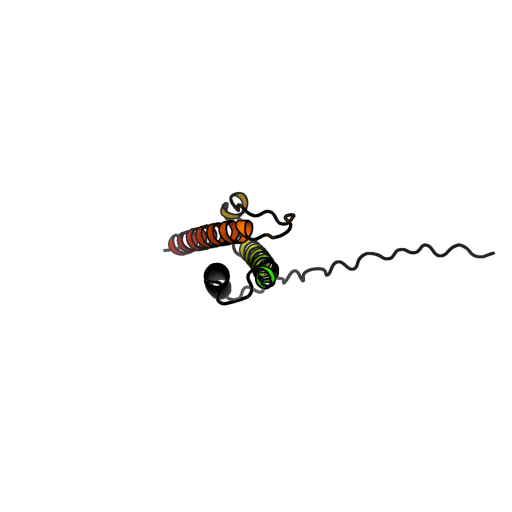.00 79.75 86 ASP A O 1
ATOM 732 N N . ILE A 1 87 ? -1.885 -7.967 -3.755 1.00 78.12 87 ILE A N 1
ATOM 733 C CA . ILE A 1 87 ? -0.506 -8.432 -3.531 1.00 78.12 87 ILE A CA 1
ATOM 734 C C . ILE A 1 87 ? -0.431 -9.401 -2.338 1.00 78.12 87 ILE A C 1
ATOM 736 O O . ILE A 1 87 ? -0.798 -9.066 -1.213 1.00 78.12 87 ILE A O 1
ATOM 740 N N . SER A 1 88 ? 0.127 -10.600 -2.561 1.00 73.50 88 SER A N 1
ATOM 741 C CA . SER A 1 88 ? 0.395 -11.604 -1.509 1.00 73.50 88 SER A CA 1
ATOM 742 C C . SER A 1 88 ? 1.839 -11.534 -0.986 1.00 73.50 88 SER A C 1
ATOM 744 O O . SER A 1 88 ? 2.747 -11.186 -1.732 1.00 73.50 88 SER A O 1
ATOM 746 N N . GLU A 1 89 ? 2.085 -11.881 0.282 1.00 68.38 89 GLU A N 1
ATOM 747 C CA . GLU A 1 89 ? 3.406 -11.720 0.934 1.00 68.38 89 GLU A CA 1
ATOM 748 C C . GLU A 1 89 ? 4.507 -12.610 0.319 1.00 68.38 89 GLU A C 1
ATOM 750 O O . GLU A 1 89 ? 5.698 -12.364 0.498 1.00 68.38 89 GLU A O 1
ATOM 755 N N . ALA A 1 90 ? 4.117 -13.635 -0.444 1.00 63.41 90 ALA A N 1
ATOM 756 C CA . ALA A 1 90 ? 5.008 -14.658 -0.984 1.00 63.41 90 ALA A CA 1
ATOM 757 C C . ALA A 1 90 ? 5.544 -14.372 -2.403 1.00 63.41 90 ALA A C 1
ATOM 759 O O . ALA A 1 90 ? 6.263 -15.209 -2.955 1.00 63.41 90 ALA A O 1
ATOM 760 N N . THR A 1 91 ? 5.199 -13.242 -3.029 1.00 66.31 91 THR A N 1
ATOM 761 C CA . THR A 1 91 ? 5.616 -12.951 -4.410 1.00 66.31 91 THR A CA 1
ATOM 762 C C . THR A 1 91 ? 7.025 -12.359 -4.493 1.00 66.31 91 THR A C 1
ATOM 764 O O . THR A 1 91 ? 7.434 -11.524 -3.686 1.00 66.31 91 THR A O 1
ATOM 767 N N . GLN A 1 92 ? 7.793 -12.788 -5.505 1.00 71.12 92 GLN A N 1
ATOM 768 C CA . GLN A 1 92 ? 9.003 -12.066 -5.900 1.00 71.12 92 GLN A CA 1
ATOM 769 C C . GLN A 1 92 ? 8.591 -10.751 -6.566 1.00 71.12 92 GLN A C 1
ATOM 771 O O . GLN A 1 92 ? 7.877 -10.802 -7.568 1.00 71.12 92 GLN A O 1
ATOM 776 N N . PRO A 1 93 ? 9.052 -9.604 -6.050 1.00 77.38 93 PRO A N 1
ATOM 777 C CA . PRO A 1 93 ? 8.532 -8.322 -6.474 1.00 77.38 93 PRO A CA 1
ATOM 778 C C . PRO A 1 93 ? 9.052 -7.952 -7.864 1.00 77.38 93 PRO A C 1
ATOM 780 O O . PRO A 1 93 ? 10.255 -8.011 -8.137 1.00 77.38 93 PRO A O 1
ATOM 783 N N . ASN A 1 94 ? 8.139 -7.558 -8.743 1.00 81.50 94 ASN A N 1
ATOM 784 C CA . ASN A 1 94 ? 8.418 -7.120 -10.104 1.00 81.50 94 ASN A CA 1
ATOM 785 C C . ASN A 1 94 ? 7.794 -5.738 -10.388 1.00 81.50 94 ASN A C 1
ATOM 787 O O . ASN A 1 94 ? 7.296 -5.063 -9.491 1.00 81.50 94 ASN A O 1
ATOM 791 N N . ALA A 1 95 ? 7.901 -5.264 -11.631 1.00 81.12 95 ALA A N 1
ATOM 792 C CA . ALA A 1 95 ? 7.383 -3.952 -12.013 1.00 81.12 95 ALA A CA 1
ATOM 793 C C . ALA A 1 95 ? 5.845 -3.902 -12.072 1.00 81.12 95 ALA A C 1
ATOM 795 O O . ALA A 1 95 ? 5.270 -2.890 -11.681 1.00 81.12 95 ALA A O 1
ATOM 796 N N . ASP A 1 96 ? 5.189 -4.971 -12.529 1.00 84.00 96 ASP A N 1
ATOM 797 C CA . ASP A 1 96 ? 3.723 -5.052 -12.621 1.00 84.00 96 ASP A CA 1
ATOM 798 C C . ASP A 1 96 ? 3.092 -5.023 -11.226 1.00 84.00 96 ASP A C 1
ATOM 800 O O . ASP A 1 96 ? 2.055 -4.404 -10.992 1.00 84.00 96 ASP A O 1
ATOM 804 N N . ASP A 1 97 ? 3.789 -5.605 -10.260 1.00 86.81 97 ASP A N 1
ATOM 805 C CA . ASP A 1 97 ? 3.385 -5.575 -8.870 1.00 86.81 97 ASP A CA 1
ATOM 806 C C . ASP A 1 97 ? 3.371 -4.159 -8.259 1.00 86.81 97 ASP A C 1
ATOM 808 O O . ASP A 1 97 ? 2.612 -3.902 -7.327 1.00 86.81 97 ASP A O 1
ATOM 812 N N . ILE A 1 98 ? 4.170 -3.211 -8.771 1.00 89.62 98 ILE A N 1
ATOM 813 C CA . ILE A 1 98 ? 4.127 -1.813 -8.301 1.00 89.62 98 ILE A CA 1
ATOM 814 C C . ILE A 1 98 ? 2.773 -1.179 -8.627 1.00 89.62 98 ILE A C 1
ATOM 816 O O . ILE A 1 98 ? 2.249 -0.398 -7.834 1.00 89.62 98 ILE A O 1
ATOM 820 N N . GLN A 1 99 ? 2.166 -1.558 -9.755 1.00 89.69 99 GLN A N 1
ATOM 821 C CA . GLN A 1 99 ? 0.827 -1.101 -10.115 1.00 89.69 99 GLN A CA 1
ATOM 822 C C . GLN A 1 99 ? -0.228 -1.695 -9.172 1.00 89.69 99 GLN A C 1
ATOM 824 O O . GLN A 1 99 ? -1.147 -0.988 -8.756 1.00 89.69 99 GLN A O 1
ATOM 829 N N . ALA A 1 100 ? -0.088 -2.973 -8.806 1.00 90.69 100 ALA A N 1
ATOM 830 C CA . ALA A 1 100 ? -0.974 -3.618 -7.839 1.00 90.69 100 ALA A CA 1
ATOM 831 C C . ALA A 1 100 ? -0.837 -2.996 -6.437 1.00 90.69 100 ALA A C 1
ATOM 833 O O . ALA A 1 100 ? -1.847 -2.678 -5.814 1.00 90.69 100 ALA A O 1
ATOM 834 N N . ILE A 1 101 ? 0.389 -2.703 -5.985 1.00 93.00 101 ILE A N 1
ATOM 835 C CA . ILE A 1 101 ? 0.639 -1.968 -4.734 1.00 93.00 101 ILE A CA 1
ATOM 836 C C . ILE A 1 101 ? -0.030 -0.593 -4.766 1.00 93.00 101 ILE A C 1
ATOM 838 O O . ILE A 1 101 ? -0.699 -0.212 -3.808 1.00 93.00 101 ILE A O 1
ATOM 842 N N . GLU A 1 102 ? 0.115 0.163 -5.855 1.00 93.25 102 GLU A N 1
ATOM 843 C CA . GLU A 1 102 ? -0.519 1.478 -5.982 1.00 93.25 102 GLU A CA 1
ATOM 844 C C . GLU A 1 102 ? -2.048 1.385 -5.839 1.00 93.25 102 GLU A C 1
ATOM 846 O O . GLU A 1 102 ? -2.666 2.191 -5.134 1.00 93.25 102 GLU A O 1
ATOM 851 N N . MET A 1 103 ? -2.662 0.385 -6.478 1.00 93.38 103 MET A N 1
ATOM 852 C CA . MET A 1 103 ? -4.096 0.118 -6.372 1.00 93.38 103 MET A CA 1
ATOM 853 C C . MET A 1 103 ? -4.513 -0.266 -4.950 1.00 93.38 103 MET A C 1
ATOM 855 O O . MET A 1 103 ? -5.439 0.348 -4.416 1.00 93.38 103 MET A O 1
ATOM 859 N N . ASP A 1 104 ? -3.812 -1.206 -4.319 1.00 93.69 104 ASP A N 1
ATOM 860 C CA . ASP A 1 104 ? -4.060 -1.632 -2.939 1.00 93.69 104 ASP A CA 1
ATOM 861 C C . ASP A 1 104 ? -3.977 -0.457 -1.964 1.00 93.69 104 ASP A C 1
ATOM 863 O O . ASP A 1 104 ? -4.883 -0.241 -1.159 1.00 93.69 104 ASP A O 1
ATOM 867 N N . VAL A 1 105 ? -2.932 0.367 -2.073 1.00 94.38 105 VAL A N 1
ATOM 868 C CA . VAL A 1 105 ? -2.742 1.535 -1.206 1.00 94.38 105 VAL A CA 1
ATOM 869 C C . VAL A 1 105 ? -3.882 2.543 -1.370 1.00 94.38 105 VAL A C 1
ATOM 871 O O . VAL A 1 105 ? -4.355 3.100 -0.377 1.00 94.38 105 VAL A O 1
ATOM 874 N N . ARG A 1 106 ? -4.384 2.765 -2.593 1.00 94.19 106 ARG A N 1
ATOM 875 C CA . ARG A 1 106 ? -5.557 3.628 -2.816 1.00 94.19 106 ARG A CA 1
ATOM 876 C C . ARG A 1 106 ? -6.826 3.053 -2.193 1.00 94.19 106 ARG A C 1
ATOM 878 O O . ARG A 1 106 ? -7.578 3.814 -1.583 1.00 94.19 106 ARG A O 1
ATOM 885 N N . LYS A 1 107 ? -7.063 1.742 -2.323 1.00 92.50 107 LYS A N 1
ATOM 886 C CA . LYS A 1 107 ? -8.215 1.077 -1.694 1.00 92.50 107 LYS A CA 1
ATOM 887 C C . LYS A 1 107 ? -8.134 1.174 -0.164 1.00 92.50 107 LYS A C 1
ATOM 889 O O . LYS A 1 107 ? -9.111 1.563 0.468 1.00 92.50 107 LYS A O 1
ATOM 894 N N . LEU A 1 108 ? -6.959 0.911 0.414 1.00 92.44 108 LEU A N 1
ATOM 895 C CA . LEU A 1 108 ? -6.692 1.026 1.853 1.00 92.44 108 LEU A CA 1
ATOM 896 C C . LEU A 1 108 ? -6.961 2.444 2.365 1.00 92.44 108 LEU A C 1
ATOM 898 O O . LEU A 1 108 ? -7.716 2.627 3.317 1.00 92.44 108 LEU A O 1
ATOM 902 N N . LEU A 1 109 ? -6.408 3.464 1.702 1.00 92.81 109 LEU A N 1
ATOM 903 C CA . LEU A 1 109 ? -6.657 4.862 2.061 1.00 92.81 109 LEU A CA 1
ATOM 904 C C . LEU A 1 109 ? -8.149 5.212 2.007 1.00 92.81 109 LEU A C 1
ATOM 906 O O . LEU A 1 109 ? -8.644 5.874 2.919 1.00 92.81 109 LEU A O 1
ATOM 910 N N . ALA A 1 110 ? -8.871 4.750 0.981 1.00 90.31 110 ALA A N 1
ATOM 911 C CA . ALA A 1 110 ? -10.311 4.957 0.874 1.00 90.31 110 ALA A CA 1
ATOM 912 C C . ALA A 1 110 ? -11.075 4.281 2.023 1.00 90.31 110 ALA A C 1
ATOM 914 O O . ALA A 1 110 ? -11.883 4.941 2.675 1.00 90.31 110 ALA A O 1
ATOM 915 N N . ALA A 1 111 ? -10.776 3.013 2.318 1.00 87.31 111 ALA A N 1
ATOM 916 C CA . ALA A 1 111 ? -11.395 2.265 3.411 1.00 87.31 111 ALA A CA 1
ATOM 917 C C . ALA A 1 111 ? -11.185 2.961 4.765 1.00 87.31 111 ALA A C 1
ATOM 919 O O . ALA A 1 111 ? -12.133 3.137 5.530 1.00 87.31 111 ALA A O 1
ATOM 920 N N . PHE A 1 112 ? -9.973 3.459 5.026 1.00 85.31 112 PHE A N 1
ATOM 921 C CA . PHE A 1 112 ? -9.681 4.160 6.275 1.00 85.31 112 PHE A CA 1
ATOM 922 C C . PHE A 1 112 ? -10.430 5.486 6.401 1.00 85.31 112 PHE A C 1
ATOM 924 O O . PHE A 1 112 ? -10.733 5.887 7.522 1.00 85.31 112 PHE A O 1
ATOM 931 N N . MET A 1 113 ? -10.707 6.204 5.304 1.00 77.75 113 MET A N 1
ATOM 932 C CA . MET A 1 113 ? -11.471 7.459 5.370 1.00 77.75 113 MET A CA 1
ATOM 933 C C . MET A 1 113 ? -12.920 7.240 5.819 1.00 77.75 113 MET A C 1
ATOM 935 O O . MET A 1 113 ? -13.437 8.072 6.560 1.00 77.75 113 MET A O 1
ATOM 939 N N . PHE A 1 114 ? -13.555 6.138 5.406 1.00 66.38 114 PHE A N 1
ATOM 940 C CA . PHE A 1 114 ? -14.947 5.845 5.761 1.00 66.38 114 PHE A CA 1
ATOM 941 C C . PHE A 1 114 ? -15.118 5.440 7.226 1.00 66.38 114 PHE A C 1
ATOM 943 O O . PHE A 1 114 ? -16.064 5.900 7.860 1.00 66.38 114 PHE A O 1
ATOM 950 N N . GLU A 1 115 ? -14.197 4.657 7.791 1.00 59.22 115 GLU A N 1
ATOM 951 C CA . GLU A 1 115 ? -14.288 4.263 9.206 1.00 59.22 115 GLU A CA 1
ATOM 952 C C . GLU A 1 115 ? -14.156 5.455 10.163 1.00 59.22 115 GLU A C 1
ATOM 954 O O . GLU A 1 115 ? -14.852 5.507 11.169 1.00 59.22 115 GLU A O 1
ATOM 959 N N . ASN A 1 116 ? -13.353 6.466 9.818 1.00 57.03 116 ASN A N 1
ATOM 960 C CA . ASN A 1 116 ? -13.234 7.678 10.639 1.00 57.03 116 ASN A CA 1
ATOM 961 C C . ASN A 1 116 ? -14.408 8.663 10.474 1.00 57.03 116 ASN A C 1
ATOM 963 O O . ASN A 1 116 ? -14.532 9.575 11.283 1.00 57.03 116 ASN A O 1
ATOM 967 N N . GLY A 1 117 ? -15.217 8.542 9.416 1.00 48.19 117 GLY A N 1
ATOM 968 C CA . GLY A 1 117 ? -16.383 9.405 9.181 1.00 48.19 117 GLY A CA 1
ATOM 969 C C . GLY A 1 117 ? -17.688 8.860 9.770 1.00 48.19 117 GLY A C 1
ATOM 970 O O . GLY A 1 117 ? -18.684 9.572 9.791 1.00 48.19 117 GLY A O 1
ATOM 971 N N . ALA A 1 118 ? -17.695 7.603 10.224 1.00 46.47 118 ALA A N 1
ATOM 972 C CA . ALA A 1 118 ? -18.856 6.950 10.829 1.00 46.47 118 ALA A CA 1
ATOM 973 C C . ALA A 1 118 ? -18.952 7.151 12.358 1.00 46.47 118 ALA A C 1
ATOM 975 O O . ALA A 1 118 ? -19.928 6.714 12.962 1.00 46.47 118 ALA A O 1
ATOM 976 N N . GLU A 1 119 ? -17.958 7.799 12.979 1.00 46.84 119 GLU A N 1
ATOM 977 C CA . GLU A 1 119 ? -17.952 8.153 14.410 1.00 46.84 119 GLU A CA 1
ATOM 978 C C . GLU A 1 119 ? -18.561 9.547 14.711 1.00 46.84 119 GLU A C 1
ATOM 980 O O . GLU A 1 119 ? -18.460 10.009 15.848 1.00 46.84 119 GLU A O 1
ATOM 985 N N . GLU A 1 120 ? -19.209 10.212 13.739 1.00 38.91 120 GLU A N 1
ATOM 986 C CA . GLU A 1 120 ? -19.886 11.521 13.912 1.00 38.91 120 GLU A CA 1
ATOM 987 C C . GLU A 1 120 ? -21.418 11.425 14.039 1.00 38.91 120 GLU A C 1
ATOM 989 O O . GLU A 1 120 ? -22.058 10.734 13.209 1.00 38.91 120 GLU A O 1
#

Sequence (120 aa):
MPPKKSRNVSEVMPEIPVTCRRGGDTDKERNILRARFHELLFECDDFWSGKREKHSHVHPIFKEYWRLVQIARDIYPENPIFEELDISEATQPNADDIQAIEMDVRKLLAAFMFENGAEE

Foldseek 3Di:
DDDDDDDPPPPPDPPDDPPPDPPDCLPVLLVVLLVLLVVLLVLLVCLVVPVDDNVVSQVVSLVSLVVSVVSLCVSCVPQCLNVVQPDDPPDDTDNVVSVSSSVSSVSSSVSSVVVVVVVD